Protein AF-A0AAE3YR38-F1 (afdb_monomer)

InterPro domains:
  IPR040547 Immunity protein CdiI [PF18616] (2-75)

Structure (mmCIF, N/CA/C/O backbone):
data_AF-A0AAE3YR38-F1
#
_entry.id   AF-A0AAE3YR38-F1
#
loop_
_atom_site.group_PDB
_atom_site.id
_atom_site.type_symbol
_atom_site.label_atom_id
_atom_site.label_alt_id
_atom_site.label_comp_id
_atom_site.label_asym_id
_atom_site.label_entity_id
_atom_site.label_seq_id
_atom_site.pdbx_PDB_ins_code
_atom_site.Cartn_x
_atom_site.Cartn_y
_atom_site.Cartn_z
_atom_site.occupancy
_atom_site.B_iso_or_equiv
_atom_site.auth_seq_id
_atom_site.auth_comp_id
_atom_site.auth_asym_id
_atom_site.auth_atom_id
_atom_site.pdbx_PDB_model_num
ATOM 1 N N . MET A 1 1 ? -8.947 18.025 1.528 1.00 52.31 1 MET A N 1
ATOM 2 C CA . MET A 1 1 ? -9.962 17.429 2.430 1.00 52.31 1 MET A CA 1
ATOM 3 C C . MET A 1 1 ? -11.222 16.984 1.684 1.00 52.31 1 MET A C 1
ATOM 5 O O . MET A 1 1 ? -11.723 15.916 2.008 1.00 52.31 1 MET A O 1
ATOM 9 N N . GLU A 1 2 ? -11.717 17.719 0.677 1.00 60.28 2 GLU A N 1
ATOM 10 C CA . GLU A 1 2 ? -12.914 17.311 -0.096 1.00 60.28 2 GLU A CA 1
ATOM 11 C C . GLU A 1 2 ? -12.750 15.992 -0.872 1.00 60.28 2 GLU A C 1
ATOM 13 O O . GLU A 1 2 ? -13.684 15.192 -0.927 1.00 60.28 2 GLU A O 1
ATOM 18 N N . GLU A 1 3 ? -11.548 15.704 -1.375 1.00 65.62 3 GLU A N 1
ATOM 19 C CA . GLU A 1 3 ? -11.302 14.517 -2.205 1.00 65.62 3 GLU A CA 1
ATOM 20 C C . GLU A 1 3 ? -11.547 13.193 -1.463 1.00 65.62 3 GLU A C 1
ATOM 22 O O . GLU A 1 3 ? -12.261 12.320 -1.949 1.00 65.62 3 GLU A O 1
ATOM 27 N N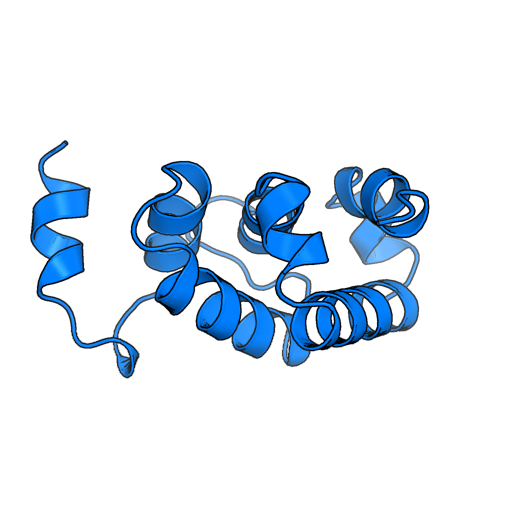 . ILE A 1 4 ? -11.089 13.072 -0.212 1.00 61.72 4 ILE A N 1
ATOM 28 C CA . ILE A 1 4 ? -11.289 11.864 0.612 1.00 61.72 4 ILE A CA 1
ATOM 29 C C . ILE A 1 4 ? -12.782 11.603 0.858 1.00 61.72 4 ILE A C 1
ATOM 31 O O . ILE A 1 4 ? -1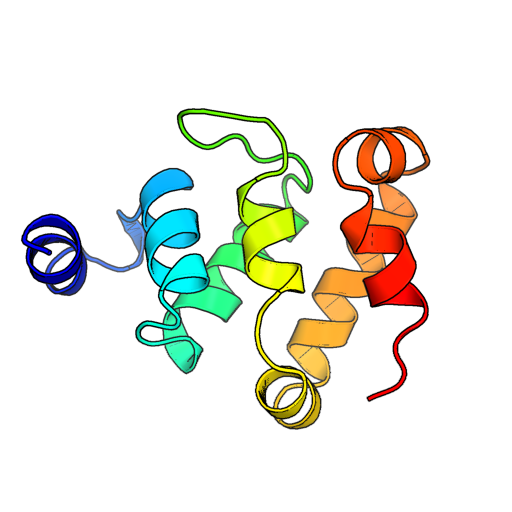3.235 10.457 0.881 1.00 61.72 4 ILE A O 1
ATOM 35 N N . HIS A 1 5 ? -13.567 12.666 1.045 1.00 69.12 5 HIS A N 1
ATOM 36 C CA . HIS A 1 5 ? -15.002 12.554 1.302 1.00 69.12 5 HIS A CA 1
ATOM 37 C C . HIS A 1 5 ? -15.762 12.092 0.055 1.00 69.12 5 HIS A C 1
ATOM 39 O O . HIS A 1 5 ? -16.756 11.371 0.181 1.00 69.12 5 HIS A O 1
ATOM 45 N N . ARG A 1 6 ? -15.279 12.456 -1.139 1.00 76.88 6 ARG A N 1
ATOM 46 C CA . ARG A 1 6 ? -15.784 11.930 -2.410 1.00 76.88 6 ARG A CA 1
ATOM 47 C C . ARG A 1 6 ? -15.442 10.447 -2.561 1.00 76.88 6 ARG A C 1
ATOM 49 O O . ARG A 1 6 ? -16.336 9.648 -2.834 1.00 76.88 6 ARG A O 1
ATOM 56 N N . LEU A 1 7 ? -14.189 10.069 -2.300 1.00 69.31 7 LEU A N 1
ATOM 57 C CA . LEU A 1 7 ? -13.691 8.702 -2.497 1.00 69.31 7 LEU A CA 1
ATOM 58 C C . LEU A 1 7 ? -14.355 7.659 -1.595 1.00 69.31 7 LEU A C 1
ATOM 60 O O . LEU A 1 7 ? -14.555 6.526 -2.018 1.00 69.31 7 LEU A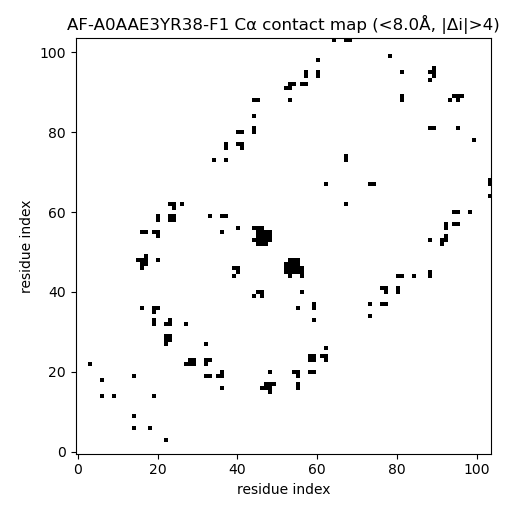 O 1
ATOM 64 N N . ARG A 1 8 ? -14.824 8.040 -0.400 1.00 60.84 8 ARG A N 1
ATOM 65 C CA . ARG A 1 8 ? -15.624 7.147 0.466 1.00 60.84 8 ARG A CA 1
ATOM 66 C C . ARG A 1 8 ? -16.930 6.655 -0.167 1.00 60.84 8 ARG A C 1
ATOM 68 O O . ARG A 1 8 ? -17.515 5.702 0.340 1.00 60.84 8 ARG A O 1
ATOM 75 N N . ARG A 1 9 ? -17.421 7.323 -1.214 1.00 70.69 9 ARG A N 1
ATOM 76 C CA . ARG A 1 9 ? -18.654 6.959 -1.930 1.00 70.69 9 ARG A CA 1
ATOM 77 C C . ARG A 1 9 ? -18.386 6.246 -3.254 1.00 70.69 9 ARG A C 1
ATOM 79 O O . ARG A 1 9 ? -19.339 5.824 -3.903 1.00 70.69 9 ARG A O 1
ATOM 86 N N . VAL A 1 10 ? -17.124 6.124 -3.658 1.00 67.38 10 VAL A N 1
ATOM 87 C CA . VAL A 1 10 ? -16.744 5.428 -4.888 1.00 67.38 10 VAL A CA 1
ATOM 88 C C . VAL A 1 10 ? -16.780 3.922 -4.618 1.00 67.38 10 VAL A C 1
ATOM 90 O O . VAL A 1 10 ? -16.250 3.473 -3.597 1.00 67.38 10 VAL A O 1
ATOM 93 N N . PRO A 1 11 ? -17.419 3.118 -5.489 1.00 73.50 11 PRO A N 1
ATOM 94 C CA . PRO A 1 11 ? -17.341 1.672 -5.388 1.00 73.50 11 PRO A CA 1
ATOM 95 C C . PRO A 1 11 ? -15.884 1.227 -5.354 1.00 73.50 11 PRO A C 1
ATOM 97 O O . PRO A 1 11 ? -15.071 1.684 -6.147 1.00 73.50 11 PRO A O 1
ATOM 100 N N . VAL A 1 12 ? -15.570 0.286 -4.472 1.00 66.25 12 VAL A N 1
ATOM 101 C CA . VAL A 1 12 ? -14.210 -0.240 -4.289 1.00 66.25 12 VAL A CA 1
ATOM 102 C C . VAL A 1 12 ? -13.547 -0.673 -5.608 1.00 66.25 12 VAL A C 1
ATOM 104 O O . VAL A 1 12 ? -12.349 -0.483 -5.774 1.00 66.25 12 VAL A O 1
ATOM 107 N N . GLY A 1 13 ? -14.317 -1.214 -6.558 1.00 65.00 13 GLY A N 1
ATOM 108 C CA . GLY A 1 13 ? -13.815 -1.623 -7.876 1.00 65.00 13 GLY A CA 1
ATOM 109 C C . GLY A 1 13 ? -13.600 -0.490 -8.889 1.00 65.00 13 GLY A C 1
ATOM 110 O O . GLY A 1 13 ? -13.149 -0.767 -9.990 1.00 65.00 13 GLY A O 1
ATOM 111 N N . ALA A 1 14 ? -13.946 0.752 -8.547 1.00 74.12 14 ALA A N 1
ATOM 112 C CA . ALA A 1 14 ? -13.785 1.936 -9.393 1.00 74.12 14 ALA A CA 1
ATOM 113 C C . ALA A 1 14 ? -12.719 2.911 -8.859 1.00 74.12 14 ALA A C 1
ATOM 115 O O . ALA A 1 14 ? -12.538 3.980 -9.434 1.00 74.12 14 ALA A O 1
ATOM 116 N N . LEU A 1 15 ? -12.044 2.565 -7.755 1.00 78.75 15 LEU A N 1
ATOM 117 C CA . LEU A 1 15 ? -10.920 3.341 -7.237 1.00 78.75 15 LEU A CA 1
ATOM 118 C C . LEU A 1 15 ? -9.721 3.188 -8.172 1.00 78.75 15 LEU A C 1
ATOM 120 O O . LEU A 1 15 ? -9.341 2.069 -8.523 1.00 78.75 15 LEU A O 1
ATOM 124 N N . THR A 1 16 ? -9.126 4.313 -8.550 1.00 84.56 16 THR A N 1
ATOM 125 C CA . THR A 1 16 ? -7.892 4.340 -9.338 1.00 84.56 16 THR A CA 1
ATOM 126 C C . THR A 1 16 ? -6.667 4.039 -8.466 1.00 84.56 16 THR A C 1
ATOM 128 O O . THR A 1 16 ? -6.745 4.019 -7.232 1.00 84.56 16 THR A O 1
ATOM 131 N N . VAL A 1 17 ? -5.514 3.815 -9.104 1.00 85.00 17 VAL A N 1
ATOM 132 C CA . VAL A 1 17 ? -4.218 3.677 -8.413 1.00 85.00 17 VAL A CA 1
ATOM 133 C C . VAL A 1 17 ? -3.925 4.925 -7.572 1.00 85.00 17 VAL A C 1
ATOM 135 O O . VAL A 1 17 ? -3.568 4.804 -6.400 1.00 85.00 17 VAL A O 1
ATOM 138 N N . GLU A 1 18 ? -4.185 6.112 -8.126 1.00 85.62 18 GLU A N 1
ATOM 139 C CA . GLU A 1 18 ? -4.020 7.396 -7.441 1.00 85.62 18 GLU A CA 1
ATOM 140 C C . GLU A 1 18 ? -4.962 7.535 -6.232 1.00 85.62 18 GLU A C 1
ATOM 142 O O . GLU A 1 18 ? -4.531 7.923 -5.143 1.00 85.62 18 GLU A O 1
ATOM 147 N N . ASP A 1 19 ? -6.231 7.134 -6.365 1.00 86.06 19 ASP A N 1
ATOM 148 C CA . ASP A 1 19 ? -7.185 7.163 -5.250 1.00 86.06 19 ASP A CA 1
ATOM 149 C C . ASP A 1 19 ? -6.732 6.261 -4.096 1.00 86.06 19 ASP A C 1
ATOM 151 O O . ASP A 1 19 ? -6.801 6.641 -2.923 1.00 86.06 19 ASP A O 1
ATOM 155 N N . LEU A 1 20 ? -6.244 5.059 -4.415 1.00 86.88 20 LEU A N 1
ATOM 156 C CA . LEU A 1 20 ? -5.723 4.126 -3.419 1.00 86.88 20 LEU A CA 1
ATOM 157 C C . LEU A 1 20 ? -4.450 4.662 -2.770 1.00 86.88 20 LEU A C 1
ATOM 159 O O . LEU A 1 20 ? -4.329 4.598 -1.546 1.00 86.88 20 LEU A O 1
ATOM 163 N N . ARG A 1 21 ? -3.538 5.244 -3.552 1.00 89.62 21 ARG A N 1
ATOM 164 C CA . ARG A 1 21 ? -2.314 5.875 -3.048 1.00 89.62 21 ARG A CA 1
ATOM 165 C C . ARG A 1 21 ? -2.641 6.982 -2.051 1.00 89.62 21 ARG A C 1
ATOM 167 O O . ARG A 1 21 ? -2.053 7.023 -0.966 1.00 89.62 21 ARG A O 1
ATOM 174 N N . LEU A 1 22 ? -3.603 7.845 -2.382 1.00 88.62 22 LEU A N 1
ATOM 175 C CA . LEU A 1 22 ? -4.070 8.921 -1.510 1.00 88.62 22 LEU A CA 1
ATOM 176 C C . LEU A 1 22 ? -4.716 8.378 -0.231 1.00 88.62 22 LEU A C 1
ATOM 178 O O . LEU A 1 22 ? -4.369 8.820 0.863 1.00 88.62 22 LEU A O 1
ATOM 182 N N . LEU A 1 23 ? -5.623 7.403 -0.336 1.00 89.12 23 LEU A N 1
ATOM 183 C CA . LEU A 1 23 ? -6.305 6.832 0.831 1.00 89.12 23 LEU A CA 1
ATOM 184 C C . LEU A 1 23 ? -5.339 6.095 1.767 1.00 89.12 23 LEU A C 1
ATOM 186 O O . LEU A 1 23 ? -5.432 6.256 2.984 1.00 89.12 23 LEU A O 1
ATOM 190 N N . VAL A 1 24 ? -4.391 5.335 1.214 1.00 90.31 24 VAL A N 1
ATOM 191 C CA . VAL A 1 24 ? -3.336 4.652 1.975 1.00 90.31 24 VAL A CA 1
ATOM 192 C C . VAL A 1 24 ? -2.412 5.669 2.643 1.00 90.31 24 VAL A C 1
ATOM 194 O O . VAL A 1 24 ? -2.158 5.563 3.840 1.00 90.31 24 VAL A O 1
ATOM 197 N N . GLY A 1 25 ? -1.958 6.688 1.907 1.00 87.25 25 GLY A N 1
ATOM 198 C CA . GLY A 1 25 ? -1.079 7.735 2.435 1.00 87.25 25 GLY A CA 1
ATOM 199 C C . GLY A 1 25 ? -1.725 8.626 3.501 1.00 87.25 25 GLY A C 1
ATOM 200 O O . GLY A 1 25 ? -1.016 9.308 4.233 1.00 87.25 25 GLY A O 1
ATOM 201 N N . GLN A 1 26 ? -3.055 8.634 3.593 1.00 88.75 26 GLN A N 1
ATOM 202 C CA . GLN A 1 26 ? -3.822 9.319 4.641 1.00 88.75 26 GLN A CA 1
ATOM 203 C C . GLN A 1 26 ? -4.327 8.360 5.729 1.00 88.75 26 GLN A C 1
ATOM 205 O O . GLN A 1 26 ? -5.109 8.762 6.588 1.00 88.75 26 GLN A O 1
ATOM 210 N N . GLU A 1 27 ? -3.921 7.090 5.674 1.00 90.56 27 GLU A N 1
ATOM 211 C CA . GLU A 1 27 ? -4.312 6.037 6.613 1.00 90.56 27 GLU A CA 1
ATOM 212 C C . GLU A 1 27 ? -5.837 5.845 6.741 1.00 90.56 27 GLU A C 1
ATOM 214 O O . GLU A 1 27 ? -6.370 5.420 7.770 1.00 90.56 27 GLU A O 1
ATOM 219 N N . VAL A 1 28 ? -6.578 6.121 5.666 1.00 89.00 28 VAL A N 1
ATOM 220 C CA . VAL A 1 28 ? -8.039 6.041 5.650 1.00 89.00 28 VAL A CA 1
ATOM 221 C C . VAL A 1 28 ? -8.480 4.632 5.292 1.00 89.00 28 VAL A C 1
ATOM 223 O O . VAL A 1 28 ? -8.182 4.128 4.214 1.00 89.00 28 VAL A O 1
ATOM 226 N N . ALA A 1 29 ? -9.267 4.015 6.179 1.00 87.25 29 ALA A N 1
ATOM 227 C CA . ALA A 1 29 ? -9.867 2.701 5.950 1.00 87.25 29 ALA A CA 1
ATOM 228 C C . ALA A 1 29 ? -8.840 1.643 5.497 1.00 87.25 29 ALA A C 1
ATOM 230 O O . ALA A 1 29 ? -9.154 0.805 4.651 1.00 87.25 29 ALA A O 1
ATOM 231 N N . LEU A 1 30 ? -7.629 1.660 6.079 1.00 89.31 30 LEU A N 1
ATOM 232 C CA . LEU A 1 30 ? -6.509 0.763 5.743 1.00 89.31 30 LEU A CA 1
ATOM 233 C C . LEU A 1 30 ? -6.931 -0.704 5.626 1.00 89.31 30 LEU A C 1
ATOM 235 O O . LEU A 1 30 ? -6.481 -1.430 4.743 1.00 89.31 30 LEU A O 1
ATOM 239 N N . GLY A 1 31 ? -7.867 -1.125 6.482 1.00 87.69 31 GLY A N 1
ATOM 240 C CA . GLY A 1 31 ? -8.414 -2.473 6.475 1.00 87.69 31 GLY A CA 1
ATOM 241 C C . GLY A 1 31 ? -9.066 -2.901 5.156 1.00 87.69 31 GLY A C 1
ATOM 242 O O . GLY A 1 31 ? -9.097 -4.101 4.884 1.00 87.69 31 GLY A O 1
ATOM 243 N N . VAL A 1 32 ? -9.540 -1.945 4.359 1.00 87.81 32 VAL A N 1
ATOM 244 C CA . VAL A 1 32 ? -10.178 -2.128 3.050 1.00 87.81 32 VAL A CA 1
ATOM 245 C C . VAL A 1 32 ? -9.232 -1.723 1.922 1.00 87.81 32 VAL A C 1
ATOM 247 O O . VAL A 1 32 ? -9.090 -2.479 0.969 1.00 87.81 32 VAL A O 1
ATOM 250 N N . VAL A 1 33 ? -8.555 -0.574 2.030 1.00 89.81 33 VAL A N 1
ATOM 251 C CA . VAL A 1 33 ? -7.758 -0.028 0.915 1.00 89.81 33 VAL A CA 1
ATOM 252 C C . VAL A 1 33 ? -6.428 -0.748 0.707 1.00 89.81 33 VAL A C 1
ATOM 254 O O . VAL A 1 33 ? -6.035 -0.966 -0.435 1.00 89.81 33 VAL A O 1
ATOM 257 N N . VAL A 1 34 ? -5.761 -1.198 1.775 1.00 91.19 34 VAL A N 1
ATOM 258 C CA . VAL A 1 34 ? -4.465 -1.885 1.648 1.00 91.19 34 VAL A CA 1
ATOM 259 C C . VAL A 1 34 ? -4.597 -3.239 0.943 1.00 91.19 34 VAL A C 1
ATOM 261 O O . VAL A 1 34 ? -3.816 -3.481 0.031 1.00 91.19 34 VAL A O 1
ATOM 264 N N . PRO A 1 35 ? -5.579 -4.114 1.255 1.00 91.50 35 PRO A N 1
ATOM 265 C CA . PRO A 1 35 ? -5.791 -5.334 0.473 1.00 91.50 35 PRO A CA 1
ATOM 266 C C . PRO A 1 35 ? -5.994 -5.089 -1.027 1.00 91.50 35 PRO A C 1
ATOM 268 O O . PRO A 1 35 ? -5.564 -5.898 -1.842 1.00 91.50 35 PRO A O 1
ATOM 271 N N . LEU A 1 36 ? -6.660 -3.993 -1.401 1.00 89.94 36 LEU A N 1
ATOM 272 C CA . LEU A 1 36 ? -6.892 -3.640 -2.803 1.00 89.94 36 LEU A CA 1
ATOM 273 C C . LEU A 1 36 ? -5.602 -3.185 -3.475 1.00 89.94 36 LEU A C 1
ATOM 275 O O . LEU A 1 36 ? -5.274 -3.688 -4.543 1.00 89.94 36 LEU A O 1
ATOM 279 N N . ALA A 1 37 ? -4.861 -2.296 -2.812 1.00 89.81 37 ALA A N 1
ATOM 280 C CA . ALA A 1 37 ? -3.563 -1.839 -3.280 1.00 89.81 37 ALA A CA 1
ATOM 281 C C . ALA A 1 37 ? -2.584 -3.011 -3.442 1.00 89.81 37 ALA A C 1
ATOM 283 O O . ALA A 1 37 ? -1.934 -3.115 -4.471 1.00 89.81 37 ALA A O 1
ATOM 284 N N . VAL A 1 38 ? -2.538 -3.941 -2.480 1.00 89.81 38 VAL A N 1
ATOM 285 C CA . VAL A 1 38 ? -1.700 -5.148 -2.570 1.00 89.81 38 VAL A CA 1
ATOM 286 C C . VAL A 1 38 ? -2.070 -5.993 -3.788 1.00 89.81 38 VAL A C 1
ATOM 288 O O . VAL A 1 38 ? -1.165 -6.452 -4.467 1.00 89.81 38 VAL A O 1
ATOM 291 N N . ARG A 1 39 ? -3.363 -6.163 -4.107 1.00 88.25 39 ARG A N 1
ATOM 292 C CA . ARG A 1 39 ? -3.771 -6.900 -5.317 1.00 88.25 39 ARG A CA 1
ATOM 293 C C . ARG A 1 39 ? -3.276 -6.246 -6.603 1.00 88.25 39 ARG A C 1
ATOM 295 O O . ARG A 1 39 ? -2.786 -6.946 -7.472 1.00 88.25 39 ARG A O 1
ATOM 302 N N . LEU A 1 40 ? -3.369 -4.923 -6.705 1.00 85.81 40 LEU A N 1
ATOM 303 C CA . LEU A 1 40 ? -2.847 -4.199 -7.869 1.00 85.81 40 LEU A CA 1
ATOM 304 C C . LEU A 1 40 ? -1.323 -4.330 -7.979 1.00 85.81 40 LEU A C 1
ATOM 306 O O . LEU A 1 40 ? -0.802 -4.579 -9.058 1.00 85.81 40 LEU A O 1
ATOM 310 N N . LEU A 1 41 ? -0.623 -4.237 -6.847 1.00 86.69 41 LEU A N 1
ATOM 311 C CA . LEU A 1 41 ? 0.834 -4.362 -6.776 1.00 86.69 41 LEU A CA 1
ATOM 312 C C . LEU A 1 41 ? 1.346 -5.791 -7.027 1.00 86.69 41 LEU A C 1
ATOM 314 O O . LEU A 1 41 ? 2.532 -5.978 -7.289 1.00 86.69 41 LEU A O 1
ATOM 318 N N . GLU A 1 42 ? 0.486 -6.807 -6.920 1.00 84.00 42 GLU A N 1
ATOM 319 C CA . GLU A 1 42 ? 0.835 -8.180 -7.302 1.00 84.00 42 GLU A CA 1
ATOM 320 C C . GLU A 1 42 ? 0.889 -8.378 -8.815 1.00 84.00 42 GLU A C 1
ATOM 322 O O . GLU A 1 42 ? 1.696 -9.187 -9.287 1.00 84.00 42 GLU A O 1
ATOM 327 N N . ASP A 1 43 ? 0.034 -7.655 -9.538 1.00 81.69 43 ASP A N 1
ATOM 328 C CA . ASP A 1 43 ? -0.009 -7.656 -10.996 1.00 81.69 43 ASP A CA 1
ATOM 329 C C . ASP A 1 43 ? 1.078 -6.732 -11.567 1.00 81.69 43 ASP A C 1
ATOM 331 O O . ASP A 1 43 ? 1.785 -7.124 -12.495 1.00 81.69 43 ASP A O 1
ATOM 335 N N . ASP A 1 44 ? 1.260 -5.546 -10.974 1.00 80.62 44 ASP A N 1
ATOM 336 C CA . ASP A 1 44 ? 2.296 -4.581 -11.351 1.00 80.62 44 ASP A CA 1
ATOM 337 C C . ASP A 1 44 ? 2.880 -3.848 -10.120 1.00 80.62 44 ASP A C 1
ATOM 339 O O . ASP A 1 44 ? 2.264 -2.919 -9.587 1.00 80.62 44 ASP A O 1
ATOM 343 N N . PRO A 1 45 ? 4.092 -4.215 -9.657 1.00 78.25 45 PRO A N 1
ATOM 344 C CA . PRO A 1 45 ? 4.755 -3.565 -8.524 1.00 78.25 45 PRO A CA 1
ATOM 345 C C . PRO A 1 45 ? 5.081 -2.083 -8.746 1.00 78.25 45 PRO A C 1
ATOM 347 O O . PRO A 1 45 ? 5.293 -1.359 -7.771 1.00 78.25 45 PRO A O 1
ATOM 350 N N . LEU A 1 46 ? 5.158 -1.643 -10.004 1.00 75.69 46 LEU A N 1
ATOM 351 C CA . LEU A 1 46 ? 5.431 -0.259 -10.382 1.00 75.69 46 LEU A CA 1
ATOM 352 C C . LEU A 1 46 ? 4.173 0.491 -10.813 1.00 75.69 46 LEU A C 1
ATOM 354 O O . LEU A 1 46 ? 4.319 1.623 -11.267 1.00 75.69 46 LEU A O 1
ATOM 358 N N . ALA A 1 47 ? 2.981 -0.091 -10.598 1.00 72.94 47 ALA A N 1
ATOM 359 C CA . ALA A 1 47 ? 1.693 0.492 -10.959 1.00 72.94 47 ALA A CA 1
ATOM 360 C C . ALA A 1 47 ? 1.686 2.005 -10.719 1.00 72.94 47 ALA A C 1
ATOM 362 O O . ALA A 1 47 ? 1.792 2.472 -9.578 1.00 72.94 47 ALA A O 1
ATOM 363 N N . GLU A 1 48 ? 1.616 2.750 -11.817 1.00 64.38 48 GLU A N 1
ATOM 364 C CA . GLU A 1 48 ? 1.714 4.201 -11.799 1.00 64.38 48 GLU A CA 1
ATOM 365 C C . GLU A 1 48 ? 0.361 4.803 -11.407 1.00 64.38 48 GLU A C 1
ATOM 367 O O . GLU A 1 48 ? -0.687 4.445 -11.959 1.00 64.38 48 GLU A O 1
ATOM 372 N N . GLY A 1 49 ? 0.378 5.715 -10.433 1.00 61.72 49 GLY A N 1
ATOM 373 C CA . GLY A 1 49 ? -0.681 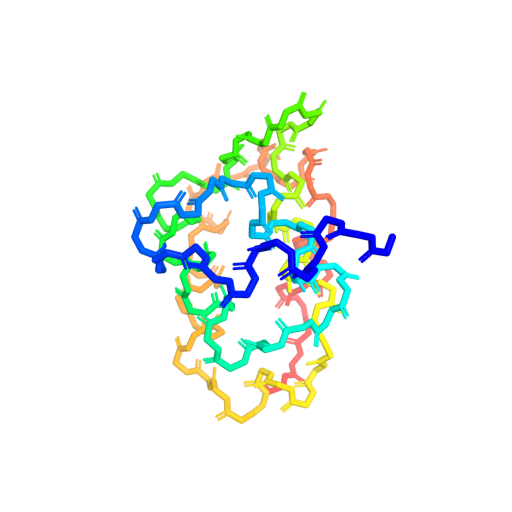6.707 -10.274 1.00 61.72 49 GLY A CA 1
ATOM 374 C C . GLY A 1 49 ? -0.543 7.825 -11.311 1.00 61.72 49 GLY A C 1
ATOM 375 O O . GLY A 1 49 ? 0.042 7.652 -12.376 1.00 61.72 49 GLY A O 1
ATOM 376 N N . ASP A 1 50 ? -1.032 9.017 -10.979 1.00 58.44 50 ASP A N 1
ATOM 377 C CA . ASP A 1 50 ? -0.964 10.165 -11.897 1.00 58.44 50 ASP A CA 1
ATOM 378 C C . ASP A 1 50 ? 0.411 10.865 -11.900 1.00 58.44 50 ASP A C 1
ATOM 380 O O . ASP A 1 50 ? 0.657 11.749 -12.723 1.00 58.44 50 ASP A O 1
ATOM 384 N N . LEU A 1 51 ? 1.291 10.537 -10.943 1.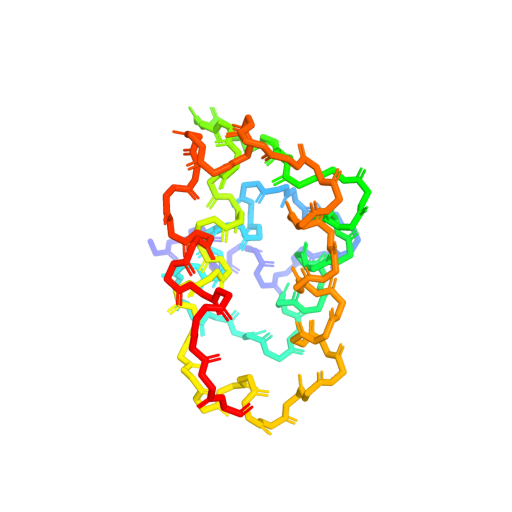00 58.41 51 LEU A N 1
ATOM 385 C CA . LEU A 1 51 ? 2.464 11.358 -10.626 1.00 58.41 51 LEU A CA 1
ATOM 386 C C . LEU A 1 51 ? 3.806 10.631 -10.770 1.00 58.41 51 LEU A C 1
ATOM 388 O O . LEU A 1 51 ? 4.728 11.222 -11.336 1.00 58.41 51 LEU A O 1
ATOM 392 N N . LEU A 1 52 ? 3.963 9.413 -10.235 1.00 65.88 52 LEU A N 1
ATOM 393 C CA . LEU A 1 52 ? 5.247 8.694 -10.221 1.00 65.88 52 LEU A CA 1
ATOM 394 C C . LEU A 1 52 ? 5.064 7.165 -10.217 1.00 65.88 52 LEU A C 1
ATOM 396 O O . LEU A 1 52 ? 4.229 6.641 -9.484 1.00 65.88 52 LEU A O 1
ATOM 400 N N . GLU A 1 53 ? 5.914 6.438 -10.950 1.00 73.50 53 GLU A N 1
ATOM 401 C CA . GLU A 1 53 ? 5.952 4.967 -10.910 1.00 73.50 53 GLU A CA 1
ATOM 402 C C . GLU A 1 53 ? 6.259 4.445 -9.499 1.00 73.50 53 GLU A C 1
ATOM 404 O O . GLU A 1 53 ? 7.181 4.925 -8.832 1.00 73.50 53 GLU A O 1
ATOM 409 N N . GLY A 1 54 ? 5.514 3.434 -9.043 1.00 77.50 54 GLY A N 1
ATOM 410 C CA . GLY A 1 54 ? 5.743 2.795 -7.741 1.00 77.50 54 GLY A CA 1
ATOM 411 C C . GLY A 1 54 ? 5.379 3.652 -6.518 1.00 77.50 54 GLY A C 1
ATOM 412 O O . GLY A 1 54 ? 5.696 3.288 -5.381 1.00 77.50 54 GLY A O 1
ATOM 413 N N . ASP A 1 55 ? 4.687 4.775 -6.701 1.00 83.81 55 ASP A N 1
ATOM 414 C CA . ASP A 1 55 ? 4.259 5.642 -5.602 1.00 83.81 55 ASP A CA 1
ATOM 415 C C . ASP A 1 55 ? 3.176 5.006 -4.710 1.00 83.81 55 ASP A C 1
ATOM 417 O O . ASP A 1 55 ? 3.177 5.216 -3.489 1.00 83.81 55 ASP A O 1
ATOM 421 N N . LEU A 1 56 ? 2.309 4.163 -5.283 1.00 87.19 56 LEU A N 1
ATOM 422 C CA . LEU A 1 56 ? 1.371 3.318 -4.550 1.00 87.19 56 LEU A CA 1
ATOM 423 C C . LEU A 1 56 ? 2.128 2.331 -3.661 1.00 87.19 56 LEU A C 1
ATOM 425 O O . LEU A 1 56 ? 1.810 2.213 -2.475 1.00 87.19 56 LEU A O 1
ATOM 429 N N . LEU A 1 57 ? 3.162 1.672 -4.195 1.00 87.38 57 LEU A N 1
ATOM 430 C CA . LEU A 1 57 ? 4.015 0.776 -3.417 1.00 87.38 57 LEU A CA 1
ATOM 431 C C . LEU A 1 57 ? 4.667 1.546 -2.265 1.00 87.38 57 LEU A C 1
ATOM 433 O O . LEU A 1 57 ? 4.516 1.162 -1.108 1.00 87.38 57 LEU A O 1
ATOM 437 N N . ALA A 1 58 ? 5.285 2.696 -2.540 1.00 87.19 58 ALA A N 1
ATOM 438 C CA . ALA A 1 58 ? 5.877 3.546 -1.508 1.00 87.19 58 ALA A CA 1
ATOM 439 C C . ALA A 1 58 ? 4.866 3.963 -0.419 1.00 87.19 58 ALA A C 1
ATOM 441 O O . ALA A 1 58 ? 5.207 4.012 0.766 1.00 87.19 58 ALA A O 1
ATOM 442 N N . ALA A 1 59 ? 3.618 4.266 -0.791 1.00 89.81 59 ALA A N 1
ATOM 443 C CA . ALA A 1 59 ? 2.554 4.578 0.160 1.00 89.81 59 ALA A CA 1
ATOM 444 C C . ALA A 1 59 ? 2.191 3.367 1.032 1.00 89.81 59 ALA A C 1
ATOM 446 O O . ALA A 1 59 ? 2.127 3.500 2.254 1.00 89.81 59 ALA A O 1
ATOM 447 N N . VAL A 1 60 ? 2.028 2.187 0.431 1.00 90.94 60 VAL A N 1
ATOM 448 C CA . VAL A 1 60 ? 1.703 0.942 1.141 1.00 90.94 60 VAL A CA 1
ATOM 449 C C . VAL A 1 60 ? 2.817 0.543 2.112 1.00 90.94 60 VAL A C 1
ATOM 451 O O . VAL A 1 60 ? 2.533 0.211 3.261 1.00 90.94 60 VAL A O 1
ATOM 454 N N . LEU A 1 61 ? 4.088 0.653 1.724 1.00 89.38 61 LEU A N 1
ATOM 455 C CA . LEU A 1 61 ? 5.225 0.294 2.588 1.00 89.38 61 LEU A CA 1
ATOM 456 C C . LEU A 1 61 ? 5.369 1.209 3.821 1.00 89.38 61 LEU A C 1
ATOM 458 O O . LEU A 1 61 ? 6.025 0.839 4.800 1.00 89.38 61 LEU A O 1
ATOM 462 N N . ARG A 1 62 ? 4.751 2.398 3.797 1.00 89.75 62 ARG A N 1
ATOM 463 C CA . ARG A 1 62 ? 4.710 3.335 4.933 1.00 89.75 62 ARG A CA 1
ATOM 464 C C . ARG A 1 62 ? 3.586 3.058 5.929 1.00 89.75 62 ARG A C 1
ATOM 466 O O . ARG A 1 62 ? 3.610 3.647 7.006 1.00 89.75 62 ARG A O 1
ATOM 473 N N . VAL A 1 63 ? 2.645 2.168 5.610 1.00 92.06 63 VAL A N 1
ATOM 474 C CA . VAL A 1 63 ? 1.565 1.781 6.529 1.00 92.06 63 VAL A CA 1
ATOM 475 C C . VAL A 1 63 ? 2.158 1.277 7.858 1.00 92.06 63 VAL A C 1
ATOM 477 O O . VAL A 1 63 ? 3.134 0.516 7.827 1.00 92.06 63 VAL A O 1
ATOM 480 N N . PRO A 1 64 ? 1.596 1.667 9.023 1.00 90.06 64 PRO A N 1
ATOM 481 C CA . PRO A 1 64 ? 2.153 1.318 10.328 1.00 90.06 64 PRO A CA 1
ATOM 482 C C . PRO A 1 64 ? 2.402 -0.182 10.516 1.00 90.06 64 PRO A C 1
ATOM 484 O O . PRO A 1 64 ? 1.568 -1.012 10.157 1.00 90.06 64 PRO A O 1
ATOM 487 N N . ALA A 1 65 ? 3.513 -0.538 11.170 1.00 87.06 65 ALA A N 1
ATOM 488 C CA . ALA A 1 65 ? 3.904 -1.935 11.406 1.00 87.06 65 ALA A CA 1
ATOM 489 C C . ALA A 1 65 ? 2.807 -2.766 12.100 1.00 87.06 65 ALA A C 1
ATOM 491 O O . ALA A 1 65 ? 2.599 -3.924 11.749 1.00 87.06 65 ALA A O 1
ATOM 492 N N . VAL A 1 66 ? 2.040 -2.151 13.012 1.00 88.94 66 VAL A N 1
ATOM 493 C CA . VAL A 1 66 ? 0.910 -2.794 13.707 1.00 88.94 66 VAL A CA 1
ATOM 494 C C . VAL A 1 66 ? -0.156 -3.341 12.749 1.00 88.94 66 VAL A C 1
ATOM 496 O O . VAL A 1 66 ? -0.764 -4.370 13.034 1.00 88.94 66 VAL A O 1
ATOM 499 N N . PHE A 1 67 ? -0.361 -2.701 11.594 1.00 90.50 67 PHE A N 1
ATOM 500 C CA . PHE A 1 67 ? -1.275 -3.199 10.568 1.00 90.50 67 PHE A CA 1
ATOM 501 C C . PHE A 1 67 ? -0.770 -4.516 9.966 1.00 90.50 67 PHE A C 1
ATOM 503 O O . PHE A 1 67 ? -1.543 -5.460 9.801 1.00 90.50 67 PHE A O 1
ATOM 510 N N . TRP A 1 68 ? 0.531 -4.585 9.670 1.00 90.75 68 TRP A N 1
ATOM 511 C CA . TRP A 1 68 ? 1.171 -5.749 9.057 1.00 90.75 68 TRP A CA 1
ATOM 512 C C . TRP A 1 68 ? 1.272 -6.930 10.017 1.00 90.75 68 TRP A C 1
ATOM 514 O O . TRP A 1 68 ? 0.976 -8.052 9.615 1.00 90.75 68 TRP A O 1
ATOM 524 N N . SER A 1 69 ? 1.587 -6.689 11.293 1.00 87.88 69 SER A N 1
ATOM 525 C CA . SER A 1 69 ? 1.575 -7.740 12.322 1.00 87.88 69 SER A CA 1
ATOM 526 C C . SER A 1 69 ? 0.191 -8.379 12.490 1.00 87.88 69 SER A C 1
ATOM 528 O O . SER A 1 69 ? 0.088 -9.566 12.779 1.00 87.88 69 SER A O 1
ATOM 530 N N . GLY A 1 70 ? -0.886 -7.616 12.273 1.00 89.06 70 GLY A N 1
ATOM 531 C CA . GLY A 1 70 ? -2.256 -8.137 12.282 1.00 89.06 70 GLY A CA 1
ATOM 532 C C . GLY A 1 70 ? -2.684 -8.849 10.992 1.00 89.06 70 GLY A C 1
ATOM 533 O O . GLY A 1 70 ? -3.774 -9.418 10.964 1.00 89.06 70 GLY A O 1
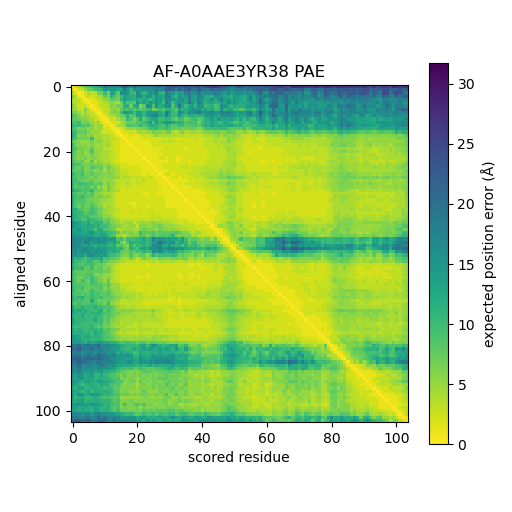ATOM 534 N N . ARG A 1 71 ? -1.877 -8.790 9.922 1.00 90.31 71 ARG A N 1
ATOM 535 C CA . ARG A 1 71 ? -2.181 -9.339 8.584 1.00 90.31 71 ARG A CA 1
ATOM 536 C C . ARG A 1 71 ? -0.932 -9.925 7.909 1.00 90.31 71 ARG A C 1
ATOM 538 O O . ARG A 1 71 ? -0.486 -9.416 6.872 1.00 90.31 71 ARG A O 1
ATOM 545 N N . PRO A 1 72 ? -0.348 -10.990 8.485 1.00 86.75 72 PRO A N 1
ATOM 546 C CA . PRO A 1 72 ? 0.874 -11.595 7.960 1.00 86.75 72 PRO A CA 1
ATOM 547 C C . PRO A 1 72 ? 0.695 -12.170 6.546 1.00 86.75 72 PRO A C 1
ATOM 549 O O . PRO A 1 72 ? 1.653 -12.214 5.777 1.00 86.75 72 PRO A O 1
ATOM 552 N N . ASP A 1 73 ? -0.527 -12.557 6.172 1.00 89.81 73 ASP A N 1
ATOM 553 C CA . ASP A 1 73 ? -0.890 -13.020 4.831 1.00 89.81 73 ASP A CA 1
ATOM 554 C C . ASP A 1 73 ? -0.668 -11.936 3.762 1.00 89.81 73 ASP A C 1
ATOM 556 O O . ASP A 1 73 ? -0.002 -12.185 2.754 1.00 89.81 73 ASP A O 1
ATOM 560 N N . LEU A 1 74 ? -1.147 -10.708 3.999 1.00 88.94 74 LEU A N 1
ATOM 561 C CA . LEU A 1 74 ? -0.933 -9.580 3.089 1.00 88.94 74 LEU A CA 1
ATOM 562 C C . LEU A 1 74 ? 0.538 -9.173 3.038 1.00 88.94 74 LEU A C 1
ATOM 564 O O . LEU A 1 74 ? 1.049 -8.874 1.960 1.00 88.94 74 LEU A O 1
ATOM 568 N N . ALA A 1 75 ? 1.224 -9.189 4.184 1.00 86.44 75 ALA A N 1
ATOM 569 C CA . ALA A 1 75 ? 2.651 -8.891 4.243 1.00 86.44 75 ALA A CA 1
ATOM 570 C C . ALA A 1 75 ? 3.470 -9.892 3.409 1.00 86.44 75 ALA A C 1
ATOM 572 O O . ALA A 1 75 ? 4.375 -9.490 2.684 1.00 86.44 75 ALA A O 1
ATOM 573 N N . GLY A 1 76 ? 3.140 -11.186 3.472 1.00 86.75 76 GLY A N 1
ATOM 574 C CA . GLY A 1 76 ? 3.804 -12.223 2.680 1.00 86.75 76 GLY A CA 1
ATOM 575 C C . GLY A 1 76 ? 3.641 -12.011 1.175 1.00 86.75 76 GLY A C 1
ATOM 576 O O . GLY A 1 76 ? 4.626 -12.051 0.438 1.00 86.75 76 GLY A O 1
ATOM 577 N N . ARG A 1 77 ? 2.417 -11.708 0.729 1.00 87.25 77 ARG A N 1
ATOM 578 C CA . ARG A 1 77 ? 2.109 -11.409 -0.681 1.00 87.25 77 ARG A CA 1
ATOM 579 C C . ARG A 1 77 ? 2.900 -10.208 -1.193 1.00 87.25 77 ARG A C 1
ATOM 581 O O . ARG A 1 77 ? 3.535 -10.286 -2.241 1.00 87.25 77 ARG A O 1
ATOM 588 N N . LEU A 1 78 ? 2.929 -9.135 -0.401 1.00 83.94 78 LEU A N 1
ATOM 589 C CA . LEU A 1 78 ? 3.662 -7.923 -0.748 1.00 83.94 78 LEU A CA 1
ATOM 590 C C . LEU A 1 78 ? 5.181 -8.119 -0.731 1.00 83.94 78 LEU A C 1
ATOM 592 O O . LEU A 1 78 ? 5.867 -7.394 -1.427 1.00 83.94 78 LEU A O 1
ATOM 596 N N . ARG A 1 79 ? 5.735 -9.064 0.038 1.00 80.00 79 ARG A N 1
ATOM 597 C CA . ARG A 1 79 ? 7.185 -9.347 0.033 1.00 80.00 79 ARG A CA 1
ATOM 598 C C . ARG A 1 79 ? 7.623 -10.210 -1.145 1.00 80.00 79 ARG A C 1
ATOM 600 O O . ARG A 1 79 ? 8.729 -10.022 -1.639 1.00 80.00 79 ARG A O 1
ATOM 607 N N . ALA A 1 80 ? 6.781 -11.145 -1.584 1.00 76.94 80 ALA A N 1
ATOM 608 C CA . ALA A 1 80 ? 7.122 -12.050 -2.679 1.00 76.94 80 ALA A CA 1
ATOM 609 C C . ALA A 1 80 ? 7.389 -11.282 -3.985 1.00 76.94 80 ALA A C 1
ATOM 611 O O . ALA A 1 80 ? 8.374 -11.529 -4.667 1.00 76.94 80 ALA A O 1
ATOM 612 N N . ARG A 1 81 ? 6.554 -10.287 -4.297 1.00 73.69 81 ARG A N 1
ATOM 613 C CA . ARG A 1 81 ? 6.542 -9.652 -5.623 1.00 73.69 81 ARG A CA 1
ATOM 614 C C . ARG A 1 81 ? 7.662 -8.647 -5.906 1.00 73.69 81 ARG A C 1
ATOM 616 O O . ARG A 1 81 ? 8.257 -8.736 -6.975 1.00 73.69 81 ARG A O 1
ATOM 623 N N . PRO A 1 82 ? 8.017 -7.727 -4.994 1.00 63.94 82 PRO A N 1
ATOM 624 C CA . PRO A 1 82 ? 9.162 -6.844 -5.182 1.00 63.94 82 PRO A CA 1
ATOM 625 C C . PRO A 1 82 ? 10.476 -7.625 -5.281 1.00 63.94 82 PRO A C 1
ATOM 627 O O . PRO A 1 82 ? 11.380 -7.191 -5.987 1.00 63.94 82 PRO A O 1
ATOM 630 N N . ALA A 1 83 ? 10.574 -8.784 -4.615 1.00 60.19 83 ALA A N 1
ATOM 631 C CA . ALA A 1 83 ? 11.730 -9.669 -4.735 1.00 60.19 83 ALA A CA 1
ATOM 632 C C . ALA A 1 83 ? 11.828 -10.298 -6.137 1.00 60.19 83 ALA A C 1
ATOM 634 O O . ALA A 1 83 ? 12.923 -10.377 -6.689 1.00 60.19 83 ALA A O 1
ATOM 635 N N . ASP A 1 84 ? 10.692 -10.676 -6.731 1.00 60.31 84 ASP A N 1
ATOM 636 C CA . ASP A 1 84 ? 10.627 -11.215 -8.096 1.00 60.31 84 ASP A CA 1
ATOM 637 C C . ASP A 1 84 ? 10.894 -10.139 -9.171 1.00 60.31 84 ASP A C 1
ATOM 639 O O . ASP A 1 84 ? 11.461 -10.431 -10.223 1.00 60.31 84 ASP A O 1
ATOM 643 N N . ALA A 1 85 ? 10.498 -8.888 -8.913 1.00 63.56 85 ALA A N 1
ATOM 644 C CA . ALA A 1 85 ? 10.599 -7.776 -9.864 1.00 63.56 85 ALA A CA 1
ATOM 645 C C . ALA A 1 85 ? 12.000 -7.126 -9.946 1.00 63.56 85 ALA A C 1
ATOM 647 O O . ALA A 1 85 ? 12.294 -6.394 -10.894 1.00 63.56 85 ALA A O 1
ATOM 648 N N . GLY A 1 86 ? 12.889 -7.432 -8.997 1.00 65.25 86 GLY A N 1
ATOM 649 C CA . GLY A 1 86 ? 14.325 -7.162 -9.093 1.00 65.25 86 GLY A CA 1
ATOM 650 C C . GLY A 1 86 ? 14.775 -5.717 -8.825 1.00 65.25 86 GLY A C 1
ATOM 651 O O . GLY A 1 86 ? 14.018 -4.850 -8.388 1.00 65.25 86 GLY A O 1
ATOM 652 N N . GLU A 1 87 ? 16.062 -5.470 -9.099 1.00 65.06 87 GLU A N 1
ATOM 653 C CA . GLU A 1 87 ? 16.820 -4.235 -8.809 1.00 65.06 87 GLU A CA 1
ATOM 654 C C . GLU A 1 87 ? 16.156 -2.953 -9.353 1.00 65.06 87 GLU A C 1
ATOM 656 O O . GLU A 1 87 ? 16.267 -1.892 -8.745 1.00 65.06 87 GLU A O 1
ATOM 661 N N . SER A 1 88 ? 15.378 -3.056 -10.439 1.00 70.19 88 SER A N 1
ATOM 662 C CA . SER A 1 88 ? 14.617 -1.939 -11.025 1.00 70.19 88 SER A CA 1
ATOM 663 C C . SER A 1 88 ? 13.558 -1.368 -10.072 1.00 70.19 88 SER A C 1
ATOM 665 O O . SER A 1 88 ? 13.369 -0.152 -10.011 1.00 70.19 88 SER A O 1
ATOM 667 N N . VAL A 1 89 ? 12.886 -2.226 -9.296 1.00 75.25 89 VAL A N 1
ATOM 668 C CA . VAL A 1 89 ? 11.875 -1.786 -8.323 1.00 75.25 89 VAL A CA 1
ATOM 669 C C . VAL A 1 89 ? 12.540 -1.159 -7.107 1.00 75.25 89 VAL A C 1
ATOM 671 O O . VAL A 1 89 ? 12.082 -0.125 -6.636 1.00 75.25 89 VAL A O 1
ATOM 674 N N . VAL A 1 90 ? 13.653 -1.724 -6.638 1.00 76.75 90 VAL A N 1
ATOM 675 C CA . VAL A 1 90 ? 14.421 -1.165 -5.513 1.00 76.75 90 VAL A CA 1
ATOM 676 C C . VAL A 1 90 ? 15.021 0.197 -5.878 1.00 76.75 90 VAL A C 1
ATOM 678 O O . VAL A 1 90 ? 14.980 1.120 -5.068 1.00 76.75 90 VAL A O 1
ATOM 681 N N . ALA A 1 91 ? 15.500 0.362 -7.115 1.00 78.38 91 ALA A N 1
ATOM 682 C CA . ALA A 1 91 ? 16.030 1.632 -7.608 1.00 78.38 91 ALA A CA 1
ATOM 683 C C . ALA A 1 91 ? 14.964 2.741 -7.673 1.00 78.38 91 ALA A C 1
ATOM 685 O O . ALA A 1 91 ? 15.263 3.902 -7.395 1.00 78.38 91 ALA A O 1
ATOM 686 N N . ARG A 1 92 ? 13.720 2.393 -8.028 1.00 77.06 92 ARG A N 1
ATOM 687 C CA . ARG A 1 92 ? 12.592 3.337 -8.122 1.00 77.06 92 ARG A CA 1
ATOM 688 C C . ARG A 1 92 ? 11.898 3.577 -6.780 1.00 77.06 92 ARG A C 1
ATOM 690 O O . ARG A 1 92 ? 11.460 4.689 -6.498 1.00 77.06 92 ARG A O 1
ATOM 697 N N . VAL A 1 93 ? 11.824 2.546 -5.943 1.00 80.44 93 VAL A N 1
ATOM 698 C CA . VAL A 1 93 ? 11.142 2.542 -4.645 1.00 80.44 93 VAL A CA 1
ATOM 699 C C . VAL A 1 93 ? 12.113 2.044 -3.565 1.00 80.44 93 VAL A C 1
ATOM 701 O O . VAL A 1 93 ? 12.023 0.898 -3.114 1.00 80.44 93 VAL A O 1
ATOM 704 N N . PRO A 1 94 ? 13.037 2.898 -3.085 1.00 77.88 94 PRO A N 1
ATOM 705 C CA . PRO A 1 94 ? 14.054 2.501 -2.103 1.00 77.88 94 PRO A CA 1
ATOM 706 C C . PRO A 1 94 ? 13.457 2.047 -0.761 1.00 77.88 94 PRO A C 1
ATOM 708 O O . PRO A 1 94 ? 14.105 1.363 0.027 1.00 77.88 94 PRO A O 1
ATOM 711 N N . GLN A 1 95 ? 12.192 2.381 -0.486 1.00 81.88 95 GLN A N 1
ATOM 712 C CA . GLN A 1 95 ? 11.476 1.928 0.707 1.00 81.88 95 GLN A CA 1
ATOM 713 C C . GLN A 1 95 ? 11.260 0.404 0.731 1.00 81.88 95 GLN A C 1
ATOM 715 O O . GLN A 1 95 ? 11.005 -0.141 1.807 1.00 81.88 95 GLN A O 1
ATOM 720 N N . VAL A 1 96 ? 11.348 -0.278 -0.421 1.00 81.38 96 VAL A N 1
ATOM 721 C CA . VAL A 1 96 ? 11.204 -1.739 -0.528 1.00 81.38 96 VAL A CA 1
ATOM 722 C C . VAL A 1 96 ? 12.278 -2.453 0.279 1.00 81.38 96 VAL A C 1
ATOM 724 O O . VAL A 1 96 ? 11.948 -3.363 1.031 1.00 81.38 96 VAL A O 1
ATOM 727 N N . GLU A 1 97 ? 13.535 -2.026 0.175 1.00 78.19 97 GLU A N 1
ATOM 728 C CA . GLU A 1 97 ? 14.654 -2.679 0.861 1.00 78.19 97 GLU A CA 1
ATOM 729 C C . GLU A 1 97 ? 14.440 -2.665 2.377 1.00 78.19 97 GLU A C 1
ATOM 731 O O . GLU A 1 97 ? 14.334 -3.720 3.004 1.00 78.19 97 GLU A O 1
ATOM 736 N N . ALA A 1 98 ? 14.194 -1.478 2.938 1.00 80.94 98 ALA A N 1
ATOM 737 C CA . ALA A 1 98 ? 13.877 -1.334 4.354 1.00 80.94 98 ALA A CA 1
ATOM 738 C C . ALA A 1 98 ? 12.672 -2.201 4.762 1.00 80.94 98 ALA A C 1
ATOM 740 O O . ALA A 1 98 ? 12.665 -2.786 5.843 1.00 80.94 98 ALA A O 1
ATOM 741 N N . PHE A 1 99 ? 11.637 -2.292 3.917 1.00 80.88 99 PHE A N 1
ATOM 742 C CA . PHE A 1 99 ? 10.462 -3.135 4.158 1.00 80.88 99 PHE A CA 1
ATOM 743 C C . PHE A 1 99 ? 10.770 -4.635 4.185 1.00 80.88 99 PHE A C 1
ATOM 745 O O . PHE A 1 99 ? 10.220 -5.343 5.034 1.00 80.88 99 PHE A O 1
ATOM 752 N N . LEU A 1 100 ? 11.640 -5.121 3.301 1.00 77.00 100 LEU A N 1
ATOM 753 C CA . LEU A 1 100 ? 12.067 -6.521 3.283 1.00 77.00 100 LEU A CA 1
ATOM 754 C C . LEU A 1 100 ? 12.861 -6.884 4.546 1.00 77.00 100 LEU A C 1
ATOM 756 O O . LEU A 1 100 ? 12.693 -7.980 5.081 1.00 77.00 100 LEU A O 1
ATOM 760 N N . GLU A 1 101 ? 13.669 -5.958 5.060 1.00 81.06 101 GLU A N 1
ATOM 761 C CA . GLU A 1 101 ? 14.478 -6.159 6.270 1.00 81.06 101 GLU A CA 1
ATOM 762 C C . GLU A 1 101 ? 13.658 -6.133 7.566 1.00 81.06 101 GLU A C 1
ATOM 764 O O . GLU A 1 101 ? 14.046 -6.712 8.588 1.00 81.06 101 GLU A O 1
ATOM 769 N N . ARG A 1 102 ? 12.505 -5.463 7.548 1.00 79.94 102 ARG A N 1
ATOM 770 C CA . ARG A 1 102 ? 11.649 -5.324 8.722 1.00 79.94 102 ARG A CA 1
ATOM 771 C C . ARG A 1 102 ? 11.028 -6.667 9.111 1.00 79.94 102 ARG A C 1
ATOM 773 O O . ARG A 1 102 ? 10.265 -7.266 8.352 1.00 79.94 102 ARG A O 1
ATOM 780 N N . ARG A 1 103 ? 11.306 -7.113 10.340 1.00 63.16 103 ARG A N 1
ATOM 781 C CA . ARG A 1 103 ? 10.706 -8.305 10.954 1.00 63.16 103 ARG A CA 1
ATOM 782 C C . ARG A 1 103 ? 9.555 -7.900 11.871 1.00 63.16 103 ARG A C 1
ATOM 784 O O . ARG A 1 103 ? 9.783 -7.361 12.950 1.00 63.16 103 ARG A O 1
ATOM 791 N N . TRP A 1 104 ? 8.339 -8.174 11.422 1.00 66.25 104 TRP A N 1
ATOM 792 C CA . TRP A 1 104 ? 7.092 -8.108 12.185 1.00 66.25 104 TRP A CA 1
ATOM 793 C C . TRP A 1 104 ? 6.343 -9.415 12.034 1.00 66.25 104 TRP A C 1
ATOM 795 O O . TRP A 1 104 ? 6.544 -10.066 10.978 1.00 66.25 104 TRP A O 1
#

Organism: NCBI:txid137266

pLDDT: mean 79.6, std 10.29, range [52.31, 92.06]

Sequence (104 aa):
MEEIHRLRRVPVGALTVEDLRLLVGQEVALGVVVPLAVRLLEDDPLAEGDLLEGDLLAAVLRVPAVFWSGRPDLAGRLRARPADAGESVVARVPQVEAFLERRW

Radius of gyration: 13.05 Å; Cα contacts (8 Å, |Δi|>4): 112; chains: 1; bounding box: 36×30×26 Å

Foldseek 3Di:
DVLLVVLVPD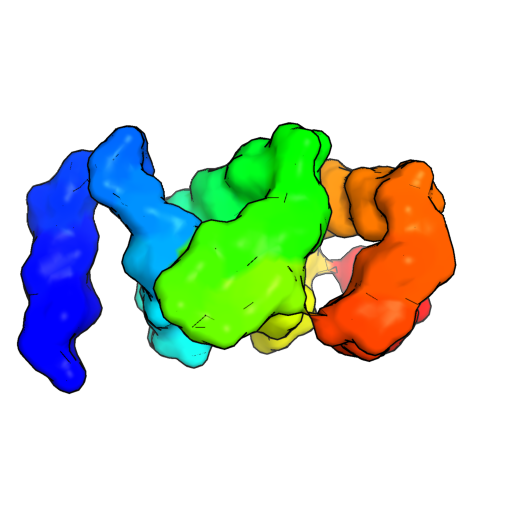PLVPQALQNLLVCLLVVHPCVSSLVSLLVVCLVPCQRDDPPGTNSSVLSSLPRDPVVCVVPVPSLVSNLVRVVVVPPVSCVRRVSNVVSNPDDD

Secondary structure (DSSP, 8-state):
-HHHHHHTTS-GGG--HHHHHHHHHTTTTHHHHHHHHHHHHHH-TT---SS-TTHHHHHHHTS-HHHHHT-HHHHHHHHHHHHHH-HHHHHH-THHHHHHH---

Solvent-accessible surface area (backbone 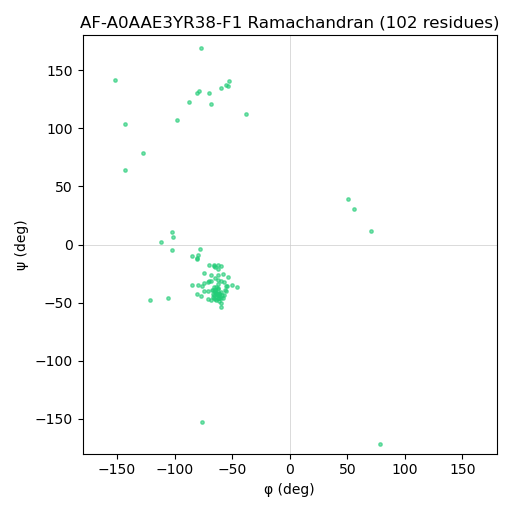atoms only — not comparable to full-atom values): 6032 Å² total; per-residue (Å²): 119,68,64,65,67,54,53,75,72,50,56,82,93,70,61,49,57,44,54,43,26,53,34,44,65,65,64,47,63,45,90,60,44,46,64,53,49,48,54,52,36,68,79,35,60,49,49,54,40,93,81,46,65,18,46,37,48,50,26,57,69,64,52,60,68,71,61,41,59,76,33,57,69,60,49,51,58,60,52,54,43,58,65,72,63,35,69,68,50,41,74,68,28,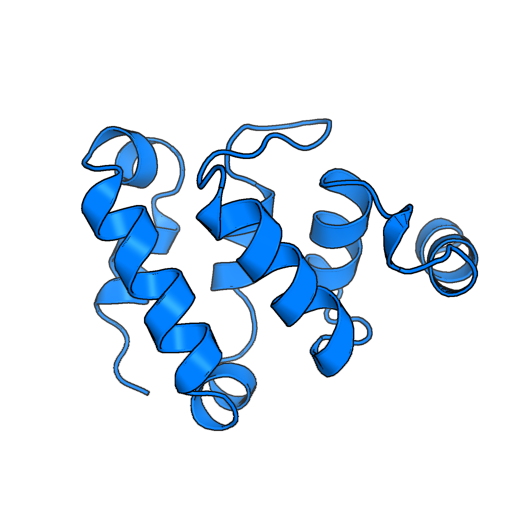61,61,52,56,61,53,70,71,56,87,114

Mean predicted aligned error: 6.77 Å

Nearest PDB structures (foldseek):
  5j5v-assembly2_F  TM=7.466E-01  e=3.160E-02  Escherichia coli 536